Protein AF-A0A4Q0AU14-F1 (afdb_monomer)

Sequence (73 aa):
MKKAILIMSFLVLLSGCTDDKTNQISQSVIPEANDENCTDAVFNTIKNKLERDAFKSACFHRSKFVPSPKVQW

Solvent-accessible surface area (backbone atoms only — not comparable to full-atom values): 5039 Å² total; per-residue (Å²): 144,73,76,73,65,68,63,60,65,58,57,66,66,57,69,74,75,67,83,74,74,86,65,95,70,73,91,71,79,76,75,71,69,44,89,85,48,63,38,72,74,52,50,68,70,44,81,51,65,68,61,32,53,52,49,52,50,48,41,67,62,60,61,78,87,76,82,75,81,83,84,86,130

Structure (mmCIF, N/CA/C/O backbone):
data_AF-A0A4Q0AU14-F1
#
_entry.id   AF-A0A4Q0AU14-F1
#
loop_
_atom_site.group_PDB
_atom_site.id
_atom_site.type_symbol
_atom_site.label_atom_id
_atom_site.label_alt_id
_atom_site.label_comp_id
_atom_site.label_asym_id
_atom_site.label_entity_id
_atom_site.label_seq_id
_atom_site.pdbx_PDB_ins_code
_atom_site.Cartn_x
_atom_site.Cartn_y
_atom_site.Cartn_z
_atom_site.occupancy
_atom_site.B_iso_or_equiv
_atom_site.auth_seq_id
_atom_site.auth_comp_id
_atom_site.auth_asym_id
_atom_site.auth_atom_id
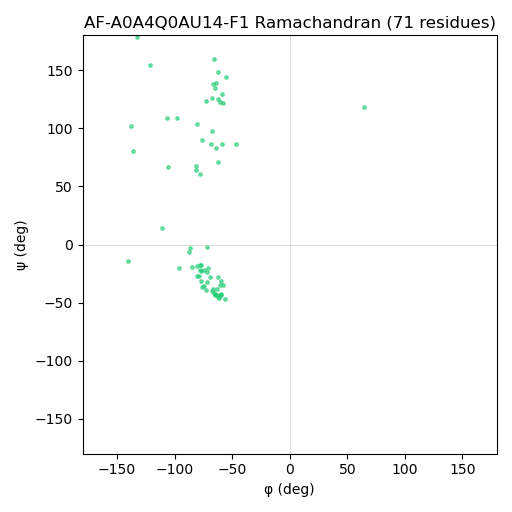_atom_site.pdbx_PDB_model_num
ATOM 1 N N . MET A 1 1 ? 32.364 27.983 29.429 1.00 47.94 1 MET A N 1
ATOM 2 C CA . MET A 1 1 ? 31.100 27.255 29.691 1.00 47.94 1 MET A CA 1
ATOM 3 C C . MET A 1 1 ? 29.993 27.746 28.745 1.00 47.94 1 MET A C 1
ATOM 5 O O . MET A 1 1 ? 29.093 28.441 29.175 1.00 47.94 1 MET A O 1
ATOM 9 N N . LYS A 1 2 ? 30.094 27.496 27.430 1.00 51.66 2 LYS A N 1
ATOM 10 C CA . LYS A 1 2 ? 29.067 27.917 26.438 1.00 51.66 2 LYS A CA 1
ATOM 11 C C . LYS A 1 2 ? 28.800 26.873 25.339 1.00 51.66 2 LYS A C 1
ATOM 13 O O . LYS A 1 2 ? 27.791 26.952 24.659 1.00 51.66 2 LYS A O 1
ATOM 18 N N . LYS A 1 3 ? 29.671 25.863 25.199 1.00 49.66 3 LYS A N 1
ATOM 19 C CA . LYS A 1 3 ? 29.552 24.798 24.187 1.00 49.66 3 LYS A CA 1
ATOM 20 C C . LYS A 1 3 ? 28.568 23.681 24.574 1.00 49.66 3 LYS A C 1
ATOM 22 O O . LYS A 1 3 ? 28.110 22.960 23.703 1.00 49.66 3 LYS A O 1
ATOM 27 N N . ALA A 1 4 ? 28.222 23.561 25.858 1.00 53.59 4 ALA A N 1
ATOM 28 C CA . ALA A 1 4 ? 27.360 22.488 26.360 1.00 53.59 4 ALA A CA 1
ATOM 29 C C . ALA A 1 4 ? 25.862 22.694 26.061 1.00 53.59 4 ALA A C 1
ATOM 31 O O . ALA A 1 4 ? 25.096 21.741 26.112 1.00 53.59 4 ALA A O 1
ATOM 32 N N . ILE A 1 5 ? 25.440 23.919 25.723 1.00 55.41 5 ILE A N 1
ATOM 33 C CA . ILE A 1 5 ? 24.019 24.244 25.517 1.00 55.41 5 ILE A CA 1
ATOM 34 C C . ILE A 1 5 ? 23.517 23.770 24.142 1.00 55.41 5 ILE A C 1
ATOM 36 O O . ILE A 1 5 ? 22.350 23.425 24.008 1.00 55.41 5 ILE A O 1
ATOM 40 N N . LEU A 1 6 ? 24.392 23.668 23.133 1.00 54.69 6 LEU A N 1
ATOM 41 C CA . LEU A 1 6 ? 23.988 23.266 21.777 1.00 54.69 6 LEU A CA 1
ATOM 42 C C . LEU A 1 6 ? 23.675 21.768 21.631 1.00 54.69 6 LEU A C 1
ATOM 44 O O . LEU A 1 6 ? 22.951 21.390 20.717 1.00 54.69 6 LEU A O 1
ATOM 48 N N . ILE A 1 7 ? 24.186 20.918 22.526 1.00 57.78 7 ILE A N 1
ATOM 49 C CA . ILE A 1 7 ? 24.004 19.460 22.435 1.00 57.78 7 ILE A CA 1
ATOM 50 C C . ILE A 1 7 ? 22.626 19.041 22.979 1.00 57.78 7 ILE A C 1
ATOM 52 O O . ILE A 1 7 ? 22.055 18.056 22.520 1.00 57.78 7 ILE A O 1
ATOM 56 N N . MET A 1 8 ? 22.047 19.818 23.902 1.00 56.06 8 MET A N 1
ATOM 57 C CA . MET A 1 8 ? 20.759 19.483 24.522 1.00 56.06 8 MET A CA 1
ATOM 58 C C . MET A 1 8 ? 19.569 19.645 23.559 1.00 56.06 8 MET A C 1
ATOM 60 O O . MET A 1 8 ? 18.623 18.865 23.606 1.00 56.06 8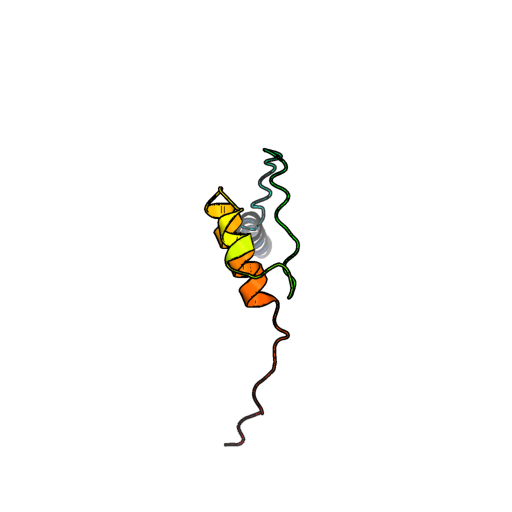 MET A O 1
ATOM 64 N N . SER A 1 9 ? 19.632 20.596 22.623 1.00 57.09 9 SER A N 1
ATOM 65 C CA . SER A 1 9 ? 18.537 20.840 21.672 1.00 57.09 9 SER A CA 1
ATOM 66 C C . SER A 1 9 ? 18.374 19.739 20.618 1.00 57.09 9 SER A C 1
ATOM 68 O O . SER A 1 9 ? 17.302 19.616 20.032 1.00 57.09 9 SER A O 1
ATOM 70 N N . PHE A 1 10 ? 19.408 18.926 20.372 1.00 57.03 10 PHE A N 1
ATOM 71 C CA . PHE A 1 10 ? 19.348 17.868 19.359 1.00 57.03 10 PHE A CA 1
ATOM 72 C C . PHE A 1 10 ? 18.554 16.645 19.844 1.00 57.03 10 PHE A C 1
ATOM 74 O O . PHE A 1 10 ? 17.867 16.013 19.049 1.00 57.03 10 PHE A O 1
ATOM 81 N N . LEU A 1 11 ? 18.570 16.347 21.152 1.00 57.84 11 LEU A N 1
ATOM 82 C CA . LEU A 1 11 ? 17.826 15.207 21.705 1.00 57.84 11 LEU A CA 1
ATOM 83 C C . LEU A 1 11 ? 16.300 15.394 21.663 1.00 57.84 11 LEU A C 1
ATOM 85 O O . LEU A 1 11 ? 15.580 14.408 21.538 1.00 57.84 11 LEU A O 1
ATOM 89 N N . VAL A 1 12 ? 15.797 16.633 21.699 1.00 60.00 12 VAL A N 1
ATOM 90 C CA . VAL A 1 12 ? 14.346 16.916 21.673 1.00 60.00 12 VAL A CA 1
ATOM 91 C C . VAL A 1 12 ? 13.730 16.644 20.290 1.00 60.00 12 VAL A C 1
ATOM 93 O O . VAL A 1 12 ? 12.544 16.344 20.178 1.00 60.00 12 VAL A O 1
ATOM 96 N N . LEU A 1 13 ? 14.534 16.680 19.222 1.00 58.09 13 LEU A N 1
ATOM 97 C CA . LEU A 1 13 ? 14.083 16.341 17.866 1.00 58.09 13 LEU A CA 1
ATOM 98 C C . LEU A 1 13 ? 13.973 14.821 17.641 1.00 58.09 13 LEU A C 1
ATOM 100 O O . LEU A 1 13 ? 13.223 14.392 16.769 1.00 58.09 13 LEU A O 1
ATOM 104 N N . LEU A 1 14 ? 14.669 14.000 18.438 1.00 57.41 14 LEU A N 1
ATOM 105 C CA . LEU A 1 14 ? 14.612 12.532 18.352 1.00 57.41 14 LEU A CA 1
ATOM 106 C C . LEU A 1 14 ? 13.440 11.921 19.136 1.00 57.41 14 LEU A C 1
ATOM 108 O O . LEU A 1 14 ? 13.010 10.819 18.805 1.00 57.41 14 LEU A O 1
ATOM 112 N N . SER A 1 15 ? 12.853 12.638 20.102 1.00 53.34 15 SER A N 1
ATOM 113 C CA . SER A 1 15 ? 11.618 12.207 20.783 1.00 53.34 15 SER A CA 1
ATOM 114 C C . SER A 1 15 ? 10.355 12.307 19.911 1.00 53.34 15 SER A C 1
ATOM 116 O O . SER A 1 15 ? 9.276 11.932 20.356 1.00 53.34 15 SER A O 1
ATOM 118 N N . GLY A 1 16 ? 10.474 12.795 18.669 1.00 50.66 16 GLY A N 1
ATOM 119 C CA . GLY A 1 16 ? 9.387 12.824 17.682 1.00 50.66 16 GLY A CA 1
ATOM 120 C C . GLY A 1 16 ? 9.252 11.558 16.824 1.00 50.66 16 GLY A C 1
ATOM 121 O O . GLY A 1 16 ? 8.289 11.456 16.072 1.00 50.66 16 GLY A O 1
ATOM 122 N N . CYS A 1 17 ? 10.182 10.599 16.924 1.00 59.28 17 CYS A N 1
ATOM 123 C CA . CYS A 1 17 ? 10.151 9.337 16.164 1.00 59.28 17 CYS A CA 1
ATOM 124 C C . CYS A 1 17 ? 9.880 8.099 17.032 1.00 59.28 17 CYS A C 1
ATOM 126 O O . CYS A 1 17 ? 10.078 6.979 16.573 1.00 59.28 17 CYS A O 1
ATOM 128 N N . THR A 1 18 ? 9.420 8.269 18.270 1.00 54.94 18 THR A N 1
ATOM 129 C CA . THR A 1 18 ? 8.885 7.156 19.062 1.00 54.94 18 THR A CA 1
ATOM 130 C C . THR A 1 18 ? 7.369 7.270 19.117 1.00 54.94 18 THR A C 1
ATOM 132 O O . THR A 1 18 ? 6.788 7.488 20.178 1.00 54.94 18 THR A O 1
ATOM 135 N N . ASP A 1 19 ? 6.713 7.104 17.967 1.00 50.78 19 ASP A N 1
ATOM 136 C CA . ASP A 1 19 ? 5.331 6.609 17.946 1.00 50.78 19 ASP A CA 1
ATOM 137 C C . ASP A 1 19 ? 5.404 5.091 18.174 1.00 50.78 19 ASP A C 1
ATOM 139 O O . ASP A 1 19 ? 5.058 4.274 17.325 1.00 50.78 19 ASP A O 1
ATOM 143 N N . ASP A 1 20 ? 5.944 4.703 19.332 1.00 47.12 20 ASP A N 1
ATOM 144 C CA . ASP A 1 20 ? 5.836 3.340 19.829 1.00 47.12 20 ASP A CA 1
ATOM 145 C C . ASP A 1 20 ? 4.461 3.244 20.486 1.00 47.12 20 ASP A C 1
ATOM 147 O O . ASP A 1 20 ? 4.290 3.189 21.709 1.00 47.12 20 ASP A O 1
ATOM 151 N N . LYS A 1 21 ? 3.433 3.336 19.635 1.00 50.41 21 LYS A N 1
ATOM 152 C CA . LYS A 1 21 ? 2.085 2.902 19.964 1.00 50.41 21 LYS A CA 1
ATOM 153 C C . LYS A 1 21 ? 2.149 1.402 20.188 1.00 50.41 21 LYS A C 1
ATOM 155 O O . LYS A 1 21 ? 1.771 0.588 19.352 1.00 50.41 21 LYS A O 1
ATOM 160 N N . THR A 1 22 ? 2.546 1.081 21.410 1.00 51.84 22 THR A N 1
ATOM 161 C CA . THR A 1 22 ? 1.998 -0.002 22.207 1.00 51.84 22 THR A CA 1
ATOM 162 C C . THR A 1 22 ? 0.472 0.092 22.129 1.00 51.84 22 THR A C 1
ATOM 164 O O . THR A 1 22 ? -0.183 0.757 22.922 1.00 51.84 22 THR A O 1
ATOM 167 N N . ASN A 1 23 ? -0.102 -0.526 21.105 1.00 44.12 23 ASN A N 1
ATOM 168 C CA . ASN A 1 23 ? -1.500 -0.915 21.054 1.00 44.12 23 ASN A CA 1
ATOM 169 C C . ASN A 1 23 ? -1.536 -2.331 20.494 1.00 44.12 23 ASN A C 1
ATOM 171 O O . ASN A 1 23 ? -1.797 -2.571 19.319 1.00 44.12 23 ASN A O 1
ATOM 175 N N . GLN A 1 24 ? -1.262 -3.280 21.387 1.00 49.16 24 GLN A N 1
ATOM 176 C CA . GLN A 1 24 ? -1.832 -4.613 21.300 1.00 49.16 24 GLN A CA 1
ATOM 177 C C . GLN A 1 24 ? -3.360 -4.485 21.347 1.00 49.16 24 GLN A C 1
ATOM 179 O O . GLN A 1 24 ? -3.950 -4.534 22.421 1.00 49.16 24 GLN A O 1
ATOM 184 N N . ILE A 1 25 ? -4.020 -4.266 20.210 1.00 44.38 25 ILE A N 1
ATOM 185 C CA . ILE A 1 25 ? -5.483 -4.298 20.137 1.00 44.38 25 ILE A CA 1
ATOM 186 C C . ILE A 1 25 ? -5.885 -5.030 18.859 1.00 44.38 25 ILE A C 1
ATOM 188 O O . ILE A 1 25 ? -5.873 -4.466 17.773 1.00 44.38 25 ILE A O 1
ATOM 192 N N . SER A 1 26 ? -6.284 -6.289 19.063 1.00 41.97 26 SER A N 1
ATOM 193 C CA . SER A 1 26 ? -6.806 -7.261 18.096 1.00 41.97 26 SER A CA 1
ATOM 194 C C . SER A 1 26 ? -5.827 -7.699 17.008 1.00 41.97 26 SER A C 1
ATOM 196 O O . SER A 1 26 ? -5.426 -6.919 16.157 1.00 41.97 26 SER A O 1
ATOM 198 N N . GLN A 1 27 ? -5.513 -8.999 16.984 1.00 48.84 27 GLN A N 1
ATOM 199 C CA . GLN A 1 27 ? -4.937 -9.689 15.826 1.00 48.84 27 GLN A CA 1
ATOM 200 C C . GLN A 1 27 ? -5.920 -9.638 14.640 1.00 48.84 27 GLN A C 1
ATOM 202 O O . GLN A 1 27 ? -6.522 -10.635 14.253 1.00 48.84 27 GLN A O 1
ATOM 207 N N . SER A 1 28 ? -6.098 -8.461 14.048 1.00 54.88 28 SER A N 1
ATOM 208 C CA . SER A 1 28 ? -6.298 -8.341 12.613 1.00 54.88 28 SER A CA 1
ATOM 209 C C . SER A 1 28 ? -4.956 -8.760 12.029 1.00 54.88 28 SER A C 1
ATOM 211 O O . SER A 1 28 ? -3.980 -8.017 12.108 1.00 54.88 28 SER A O 1
ATOM 213 N N . VAL A 1 29 ? -4.841 -10.022 11.605 1.00 73.94 29 VAL A N 1
ATOM 214 C CA . VAL A 1 29 ? -3.621 -10.518 10.959 1.00 73.94 29 VAL A CA 1
ATOM 215 C C . VAL A 1 29 ? -3.541 -9.802 9.617 1.00 73.94 29 VAL A C 1
ATOM 217 O O . VAL A 1 29 ? -4.087 -10.273 8.622 1.00 73.94 29 VAL A O 1
ATOM 220 N N . ILE A 1 30 ? -2.944 -8.608 9.609 1.00 83.56 30 ILE A N 1
ATOM 221 C CA . ILE A 1 30 ? -2.640 -7.905 8.369 1.00 83.56 30 ILE A CA 1
ATOM 222 C C . ILE A 1 30 ? -1.694 -8.823 7.590 1.00 83.56 30 ILE A C 1
ATOM 224 O O . ILE A 1 30 ? -0.663 -9.227 8.136 1.00 83.56 30 IL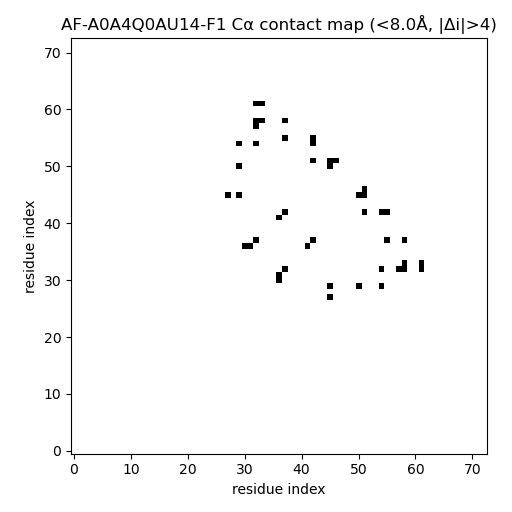E A O 1
ATOM 228 N N . PRO A 1 31 ? -2.055 -9.208 6.358 1.00 86.06 31 PRO A N 1
ATOM 229 C CA . PRO A 1 31 ? -1.244 -10.116 5.568 1.00 86.06 31 PRO A CA 1
ATOM 230 C C . PRO A 1 31 ? 0.100 -9.479 5.205 1.00 86.06 31 PRO A C 1
ATOM 232 O O . PRO A 1 31 ? 0.267 -8.260 5.222 1.00 86.06 31 PRO A O 1
ATOM 235 N N . GLU A 1 32 ? 1.073 -10.316 4.859 1.00 89.75 32 GLU A N 1
ATOM 236 C CA . GLU A 1 32 ? 2.374 -9.848 4.385 1.00 89.75 32 GLU A CA 1
ATOM 237 C C . GLU A 1 32 ? 2.232 -9.135 3.031 1.00 89.75 32 GLU A C 1
ATOM 239 O O . GLU A 1 32 ? 1.514 -9.607 2.148 1.00 89.75 32 GLU A O 1
ATOM 244 N N . ALA A 1 33 ? 2.928 -8.011 2.845 1.00 90.12 33 ALA A N 1
ATOM 245 C CA . ALA A 1 33 ? 2.922 -7.263 1.590 1.00 90.12 33 ALA A CA 1
ATOM 246 C C . ALA A 1 33 ? 3.795 -7.956 0.526 1.00 90.12 33 ALA A C 1
ATOM 248 O O . ALA A 1 33 ? 4.983 -7.670 0.392 1.00 90.12 33 ALA A O 1
ATOM 249 N N . ASN A 1 34 ? 3.188 -8.854 -0.249 1.00 89.75 34 ASN A N 1
ATOM 250 C CA . ASN A 1 34 ? 3.829 -9.600 -1.334 1.00 89.75 34 ASN A CA 1
ATOM 251 C C . ASN A 1 34 ? 2.977 -9.578 -2.622 1.00 89.75 34 ASN A C 1
ATOM 253 O O . ASN A 1 34 ? 1.900 -8.975 -2.656 1.00 89.75 34 ASN A O 1
ATOM 257 N N . ASP A 1 35 ? 3.471 -10.194 -3.701 1.00 89.12 35 ASP A N 1
ATOM 258 C CA . ASP A 1 35 ? 2.786 -10.225 -5.004 1.00 89.12 35 ASP A CA 1
ATOM 259 C C . ASP A 1 35 ? 1.380 -10.841 -4.941 1.00 89.12 35 ASP A C 1
ATOM 261 O O . ASP A 1 35 ? 0.474 -10.337 -5.603 1.00 89.12 35 ASP A O 1
ATOM 265 N N . GLU A 1 36 ? 1.180 -11.840 -4.085 1.00 90.25 36 GLU A N 1
ATOM 266 C CA . GLU A 1 36 ? -0.080 -12.573 -3.914 1.00 90.25 36 GLU A CA 1
ATOM 267 C C . GLU A 1 36 ? -1.121 -11.769 -3.114 1.00 90.25 36 GLU A C 1
ATOM 269 O O . GLU A 1 36 ? -2.315 -11.786 -3.420 1.00 90.25 36 GLU A O 1
ATOM 274 N N . ASN A 1 37 ? -0.665 -11.017 -2.110 1.00 91.81 37 ASN A N 1
ATOM 275 C CA . ASN A 1 37 ? -1.526 -10.344 -1.140 1.00 91.81 37 ASN A CA 1
ATOM 276 C C . ASN A 1 37 ? -1.827 -8.881 -1.475 1.00 91.81 37 ASN A C 1
ATOM 278 O O . ASN A 1 37 ? -2.810 -8.343 -0.972 1.00 91.81 37 ASN A O 1
ATOM 282 N N . CYS A 1 38 ? -1.033 -8.201 -2.306 1.00 92.12 38 CYS A N 1
ATOM 283 C CA . CYS A 1 38 ? -1.357 -6.828 -2.718 1.00 92.12 38 CYS A CA 1
ATOM 284 C C . CYS A 1 38 ? -2.371 -6.815 -3.863 1.00 92.12 38 CYS A C 1
ATOM 286 O O . CYS A 1 38 ? -2.086 -6.378 -4.979 1.00 92.12 38 CYS A O 1
ATOM 288 N N . THR A 1 39 ? -3.562 -7.317 -3.570 1.00 92.62 39 THR A N 1
ATOM 289 C CA . THR A 1 39 ? -4.707 -7.342 -4.472 1.00 92.62 39 THR A CA 1
ATOM 290 C C . THR A 1 39 ? -5.874 -6.603 -3.830 1.00 92.62 39 THR A C 1
ATOM 292 O O . THR A 1 39 ? -6.001 -6.543 -2.604 1.00 92.62 39 THR A O 1
ATOM 295 N N . ASP A 1 40 ? -6.780 -6.073 -4.653 1.00 90.31 40 ASP A N 1
ATOM 296 C CA . ASP A 1 40 ? -7.973 -5.380 -4.150 1.00 90.31 40 ASP A CA 1
ATOM 297 C C . ASP A 1 40 ? -8.853 -6.289 -3.284 1.00 90.31 40 ASP A C 1
ATOM 299 O O . ASP A 1 40 ? -9.464 -5.829 -2.317 1.00 90.31 40 ASP A O 1
ATOM 303 N N . ALA A 1 41 ? -8.872 -7.593 -3.584 1.00 91.69 41 ALA A N 1
ATOM 304 C CA . ALA A 1 41 ? -9.576 -8.591 -2.788 1.00 91.69 41 ALA A CA 1
ATOM 305 C C . ALA A 1 41 ? -9.102 -8.577 -1.327 1.00 91.69 41 ALA A C 1
ATOM 307 O O . ALA A 1 41 ? -9.930 -8.516 -0.421 1.00 91.69 41 ALA A O 1
ATOM 308 N N . VAL A 1 42 ? -7.787 -8.550 -1.101 1.00 91.75 42 VAL A N 1
ATOM 309 C CA . VAL A 1 42 ? -7.182 -8.518 0.236 1.00 91.75 42 VAL A CA 1
ATOM 310 C C . VAL A 1 42 ? -7.315 -7.138 0.881 1.00 91.75 42 VAL A C 1
ATOM 312 O O . VAL A 1 42 ? -7.579 -7.037 2.074 1.00 91.75 42 VAL A O 1
ATOM 315 N N . PHE A 1 43 ? -7.237 -6.046 0.119 1.00 89.94 43 PHE A N 1
ATOM 316 C CA . PHE A 1 43 ? -7.491 -4.711 0.679 1.00 89.94 43 PHE A CA 1
ATOM 317 C C . PHE A 1 43 ? -8.903 -4.573 1.252 1.00 89.94 43 PHE A C 1
ATOM 319 O O . PHE A 1 43 ? -9.094 -3.893 2.262 1.00 89.94 43 PHE A O 1
ATOM 326 N N . ASN A 1 44 ? -9.883 -5.226 0.630 1.00 90.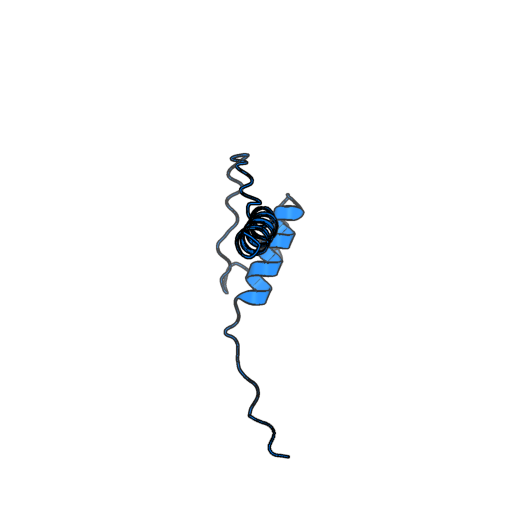44 44 ASN A N 1
ATOM 327 C CA . ASN A 1 44 ? -11.277 -5.182 1.054 1.00 90.44 44 ASN A CA 1
ATOM 328 C C . ASN A 1 44 ? -11.573 -6.072 2.272 1.00 90.44 44 ASN A C 1
ATOM 330 O O . ASN A 1 44 ? -12.586 -5.852 2.938 1.00 90.44 44 ASN A O 1
ATOM 334 N N . THR A 1 45 ? -10.705 -7.035 2.610 1.00 91.00 45 THR A N 1
ATOM 335 C CA . THR A 1 45 ? -10.849 -7.817 3.853 1.00 91.00 45 THR A CA 1
ATOM 336 C C . THR A 1 45 ? -10.401 -7.030 5.088 1.00 91.00 45 THR A C 1
ATOM 338 O O . THR A 1 45 ? -10.887 -7.293 6.191 1.00 91.00 45 THR A O 1
ATOM 341 N N . ILE A 1 46 ? -9.549 -6.010 4.915 1.00 90.00 46 ILE A N 1
ATOM 342 C CA . ILE A 1 46 ? -9.068 -5.146 6.000 1.00 90.00 46 ILE A CA 1
ATOM 343 C C . ILE A 1 46 ? -10.120 -4.073 6.322 1.00 90.00 46 ILE A C 1
ATOM 345 O O . ILE A 1 46 ? -10.297 -3.075 5.611 1.00 90.00 46 ILE A O 1
ATOM 349 N N . LYS A 1 47 ? -10.835 -4.281 7.434 1.00 89.38 47 LYS A N 1
ATOM 350 C CA . LYS A 1 47 ? -11.933 -3.407 7.886 1.00 89.38 47 LYS A CA 1
ATOM 351 C C . LYS A 1 47 ? -11.438 -2.072 8.434 1.00 89.38 47 LYS A C 1
ATOM 353 O O . LYS A 1 47 ? -12.058 -1.036 8.190 1.00 89.38 47 LYS A O 1
ATOM 358 N N . ASN A 1 48 ? -10.332 -2.091 9.173 1.00 91.62 48 ASN A N 1
ATOM 359 C CA . ASN A 1 48 ? -9.760 -0.889 9.756 1.00 91.62 48 ASN A CA 1
ATOM 360 C C . ASN A 1 48 ? -9.115 -0.037 8.652 1.00 91.62 48 ASN A C 1
ATOM 362 O O . ASN A 1 48 ? -8.244 -0.494 7.914 1.00 91.62 48 ASN A O 1
ATOM 366 N N . LYS A 1 49 ? -9.552 1.221 8.535 1.00 90.25 49 LYS A N 1
ATOM 367 C CA . LYS A 1 49 ? -9.047 2.144 7.512 1.00 90.25 49 LYS A CA 1
ATOM 368 C C . LYS A 1 49 ? -7.543 2.391 7.654 1.00 90.25 49 LYS A C 1
ATOM 370 O O . LYS A 1 49 ? -6.849 2.397 6.647 1.00 90.25 49 LYS A O 1
ATOM 375 N N . LEU A 1 50 ? -7.058 2.590 8.878 1.00 89.12 50 LEU A N 1
ATOM 376 C CA . LEU A 1 50 ? -5.653 2.897 9.148 1.00 89.12 50 LEU A CA 1
ATOM 377 C C . LEU A 1 50 ? -4.750 1.718 8.769 1.00 89.12 50 LEU A C 1
ATOM 379 O O . LEU A 1 50 ? -3.743 1.903 8.096 1.00 89.12 50 LEU A O 1
ATOM 383 N N . GLU A 1 51 ? -5.164 0.505 9.128 1.00 91.00 51 GLU A N 1
ATOM 384 C CA . GLU A 1 51 ? -4.479 -0.740 8.763 1.00 91.00 51 GLU A CA 1
ATOM 385 C C . GLU A 1 51 ? -4.457 -0.963 7.250 1.00 91.00 51 GLU A C 1
ATOM 387 O O . GLU A 1 51 ? -3.425 -1.306 6.678 1.00 91.00 51 GLU A O 1
ATOM 392 N N . ARG A 1 52 ? -5.586 -0.717 6.578 1.00 91.88 52 ARG A N 1
ATOM 393 C CA . ARG A 1 52 ? -5.694 -0.850 5.123 1.00 91.88 52 ARG A CA 1
ATOM 394 C C . ARG A 1 52 ? -4.809 0.156 4.397 1.00 91.88 52 ARG A C 1
ATOM 396 O O . ARG A 1 52 ? -4.164 -0.206 3.419 1.00 91.88 52 ARG A O 1
ATOM 403 N N . ASP A 1 53 ? -4.780 1.403 4.856 1.00 90.81 53 ASP A N 1
ATOM 404 C CA . ASP A 1 53 ? -3.953 2.454 4.261 1.00 90.81 53 ASP A CA 1
ATOM 405 C C . ASP A 1 53 ? -2.457 2.153 4.482 1.00 90.81 53 ASP A C 1
ATOM 407 O O . ASP A 1 53 ? -1.659 2.282 3.552 1.00 90.81 53 ASP A O 1
ATOM 411 N N . ALA A 1 54 ? -2.083 1.657 5.669 1.00 90.69 54 ALA A N 1
ATOM 412 C CA . ALA A 1 54 ? -0.725 1.196 5.959 1.00 90.69 54 ALA A CA 1
ATOM 413 C C . ALA A 1 54 ? -0.314 0.009 5.072 1.00 90.69 54 ALA A C 1
ATOM 415 O O . ALA A 1 54 ? 0.769 0.019 4.487 1.00 90.69 54 ALA A O 1
ATOM 416 N N . PHE A 1 55 ? -1.195 -0.980 4.905 1.00 92.12 55 PHE A N 1
ATOM 417 C CA . PHE A 1 55 ? -0.939 -2.138 4.050 1.00 92.12 55 PHE A CA 1
ATOM 418 C C . PHE A 1 55 ? -0.832 -1.754 2.564 1.00 92.12 55 PHE A C 1
ATOM 420 O O . 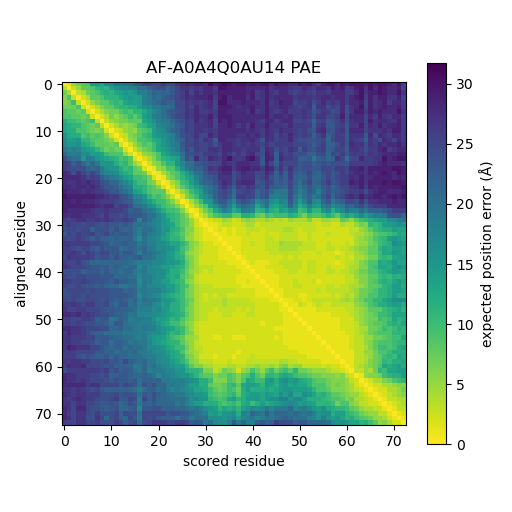PHE A 1 55 ? 0.090 -2.190 1.878 1.00 92.12 55 PHE A O 1
ATOM 427 N N . LYS A 1 56 ? -1.698 -0.859 2.068 1.00 91.12 56 LYS A N 1
ATOM 428 C CA . LYS A 1 56 ? -1.592 -0.301 0.707 1.00 91.12 56 LYS A CA 1
ATOM 429 C C . LYS A 1 56 ? -0.271 0.433 0.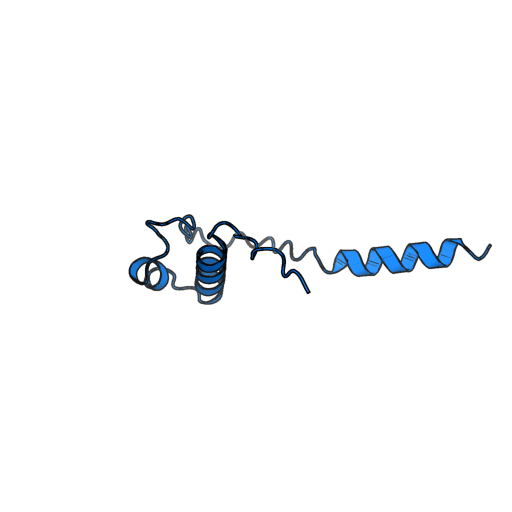485 1.00 91.12 56 LYS A C 1
ATOM 431 O O . LYS A 1 56 ? 0.345 0.260 -0.563 1.00 91.12 56 LYS A O 1
ATOM 436 N N . SER A 1 57 ? 0.171 1.219 1.466 1.00 90.69 57 SER A N 1
ATOM 437 C CA . SER A 1 57 ? 1.468 1.905 1.427 1.00 90.69 57 SER A CA 1
ATOM 438 C C . SER A 1 57 ? 2.629 0.908 1.340 1.00 90.69 57 SER A C 1
ATOM 440 O O . SER A 1 57 ? 3.488 1.028 0.467 1.00 90.69 57 SER A O 1
ATOM 442 N N . ALA A 1 58 ? 2.608 -0.144 2.167 1.00 90.81 58 ALA A N 1
ATOM 443 C CA . ALA A 1 58 ? 3.603 -1.214 2.116 1.00 90.81 58 ALA A CA 1
ATOM 444 C C . ALA A 1 58 ? 3.626 -1.915 0.745 1.00 90.81 58 ALA A C 1
ATOM 446 O O . ALA A 1 58 ? 4.691 -2.112 0.164 1.00 90.81 58 ALA A O 1
ATOM 447 N N . CYS A 1 59 ? 2.453 -2.213 0.184 1.00 91.44 59 CYS A N 1
ATOM 448 C CA . CYS A 1 59 ? 2.316 -2.786 -1.151 1.00 91.44 59 CYS A CA 1
ATOM 449 C C . CYS A 1 59 ? 2.839 -1.873 -2.267 1.00 91.44 59 CYS A C 1
ATOM 451 O O . CYS A 1 59 ? 3.458 -2.363 -3.208 1.00 91.44 59 CYS A O 1
ATOM 453 N N . PHE A 1 60 ? 2.638 -0.559 -2.164 1.00 88.56 60 PHE A N 1
ATOM 454 C CA . PHE A 1 60 ? 3.177 0.407 -3.122 1.00 88.56 60 PHE A CA 1
ATOM 455 C C . PHE A 1 60 ? 4.711 0.475 -3.064 1.00 88.56 60 PHE A C 1
ATOM 457 O O . PHE A 1 60 ? 5.369 0.554 -4.098 1.00 88.56 60 PHE A O 1
ATOM 464 N N . HIS A 1 61 ? 5.299 0.381 -1.869 1.00 84.50 61 HIS A N 1
ATOM 465 C CA . HIS A 1 61 ? 6.753 0.442 -1.674 1.00 84.50 61 HIS A CA 1
ATOM 466 C C . HIS A 1 61 ? 7.472 -0.904 -1.823 1.00 84.50 61 HIS A C 1
ATOM 468 O O . HIS A 1 61 ? 8.700 -0.942 -1.754 1.00 84.50 61 HIS A O 1
ATOM 474 N N . ARG A 1 62 ? 6.752 -2.010 -2.047 1.00 81.00 62 ARG A N 1
ATOM 475 C CA . ARG A 1 62 ? 7.359 -3.347 -2.176 1.00 81.00 62 ARG A CA 1
ATOM 476 C C . ARG A 1 62 ? 8.315 -3.460 -3.366 1.00 81.00 62 ARG A C 1
ATOM 478 O O . ARG A 1 62 ? 9.202 -4.310 -3.379 1.00 81.00 62 ARG A O 1
ATOM 485 N N . SER A 1 63 ? 8.08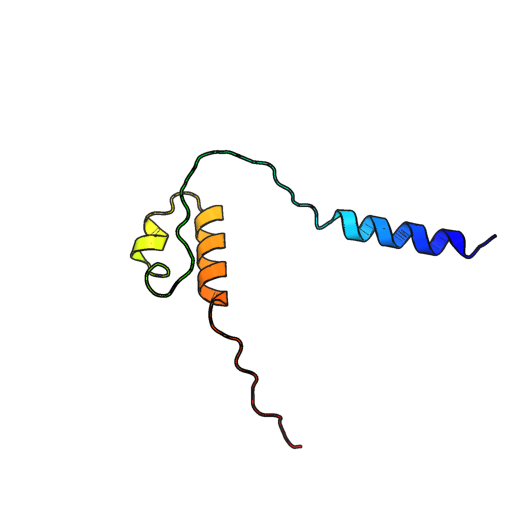7 -2.660 -4.410 1.00 71.81 63 SER A N 1
ATOM 486 C CA . SER A 1 63 ? 8.876 -2.725 -5.634 1.00 71.81 63 SER A CA 1
ATOM 487 C C . SER A 1 63 ? 10.317 -2.323 -5.351 1.00 71.81 63 SER A C 1
ATOM 489 O O . SER A 1 63 ? 10.575 -1.310 -4.701 1.00 71.81 63 SER A O 1
ATOM 491 N N . LYS A 1 64 ? 11.268 -3.092 -5.887 1.00 76.94 64 LYS A N 1
ATOM 492 C CA . LYS A 1 64 ? 12.686 -2.741 -5.811 1.00 76.94 64 LYS A CA 1
ATOM 493 C C . LYS A 1 64 ? 12.901 -1.379 -6.466 1.00 76.94 64 LYS A C 1
ATOM 495 O O . LYS A 1 64 ? 12.482 -1.163 -7.600 1.00 76.94 64 LYS A O 1
ATOM 500 N N . PHE A 1 65 ? 13.572 -0.480 -5.755 1.00 77.94 65 PHE A N 1
ATOM 501 C CA . PHE A 1 65 ? 13.991 0.801 -6.306 1.00 77.94 65 PHE A CA 1
ATOM 502 C C . PHE A 1 65 ? 14.884 0.572 -7.534 1.00 77.94 65 PHE A C 1
ATOM 504 O O . PHE A 1 65 ? 15.928 -0.076 -7.431 1.00 77.94 65 PHE A O 1
ATOM 511 N N . VAL A 1 66 ? 14.474 1.105 -8.687 1.00 80.12 66 VAL A N 1
ATOM 512 C CA . VAL A 1 66 ? 15.273 1.098 -9.917 1.00 80.12 66 VAL A CA 1
ATOM 513 C C . VAL A 1 66 ? 15.781 2.522 -10.147 1.00 80.12 66 VAL A C 1
ATOM 515 O O . VAL A 1 66 ? 14.975 3.399 -10.466 1.00 80.12 66 VAL A O 1
ATOM 518 N N . PRO A 1 67 ? 17.087 2.795 -9.967 1.00 83.00 67 PRO A N 1
ATOM 519 C CA . PRO A 1 67 ? 17.629 4.116 -10.242 1.00 83.00 67 PRO A CA 1
ATOM 520 C C . PRO A 1 67 ? 17.499 4.434 -11.733 1.00 83.00 67 PRO A C 1
ATOM 522 O O . PRO A 1 67 ? 17.771 3.586 -12.585 1.00 83.00 67 PRO A O 1
ATOM 525 N N . SER A 1 68 ? 17.123 5.671 -12.056 1.00 86.12 68 SER A N 1
ATOM 526 C CA . SER A 1 68 ? 17.185 6.147 -13.435 1.00 86.12 68 SER A CA 1
ATOM 527 C C . SER A 1 68 ? 18.639 6.145 -13.924 1.00 86.12 68 SER A C 1
ATOM 529 O O . SER A 1 68 ? 19.553 6.397 -13.128 1.00 86.12 68 SER A O 1
ATOM 531 N N . PRO A 1 69 ? 18.888 5.915 -15.225 1.00 89.88 69 PRO A N 1
ATOM 532 C CA . PRO A 1 69 ? 20.218 6.114 -15.785 1.00 89.88 69 PRO A CA 1
ATOM 533 C C . PRO A 1 69 ? 20.700 7.544 -15.495 1.00 89.88 69 PRO A C 1
ATOM 535 O O . PRO A 1 69 ? 19.906 8.488 -15.468 1.00 89.88 69 PRO A O 1
ATOM 538 N N . LYS A 1 70 ? 22.003 7.705 -15.235 1.00 88.00 70 LYS A N 1
ATOM 539 C CA . LYS A 1 70 ? 22.596 9.027 -14.992 1.00 88.00 70 LYS A CA 1
ATOM 540 C C . LYS A 1 70 ? 22.420 9.888 -16.242 1.00 88.00 70 LYS A C 1
ATOM 542 O O . LYS A 1 70 ? 22.844 9.484 -17.322 1.00 88.00 70 LYS A O 1
ATOM 547 N N . VAL A 1 71 ? 21.825 11.067 -16.083 1.00 85.19 71 VAL A N 1
ATOM 548 C CA . VAL A 1 71 ? 21.755 12.070 -17.151 1.00 85.19 71 VAL A CA 1
ATOM 549 C C . VAL A 1 71 ? 23.174 12.575 -17.417 1.00 85.19 71 VAL A C 1
ATOM 551 O O . VAL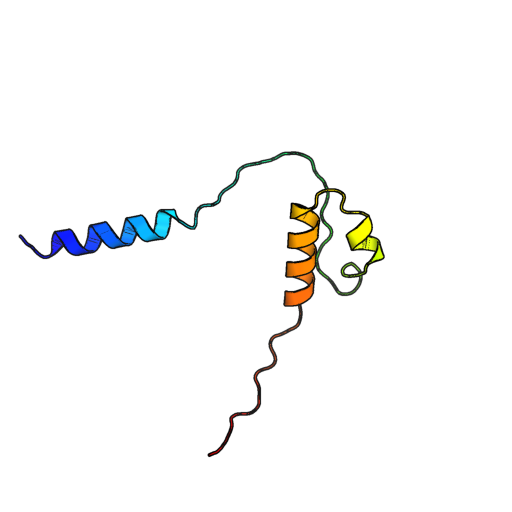 A 1 71 ? 23.864 12.972 -16.479 1.00 85.19 71 VAL A O 1
ATOM 554 N N . GLN A 1 72 ? 23.621 12.523 -18.672 1.00 87.25 72 GLN A N 1
ATOM 555 C CA . GLN A 1 72 ? 24.828 13.220 -19.114 1.00 87.25 72 GLN A CA 1
ATOM 556 C C . GLN A 1 72 ? 24.384 14.528 -19.761 1.00 87.25 72 GLN A C 1
ATOM 558 O O . GLN A 1 72 ? 23.732 14.505 -20.804 1.00 87.25 72 GLN A O 1
ATOM 563 N N . TRP A 1 73 ? 24.646 15.636 -19.075 1.00 81.94 73 TRP A N 1
ATOM 564 C CA . TRP A 1 73 ? 24.549 16.989 -19.620 1.00 81.94 73 TRP A CA 1
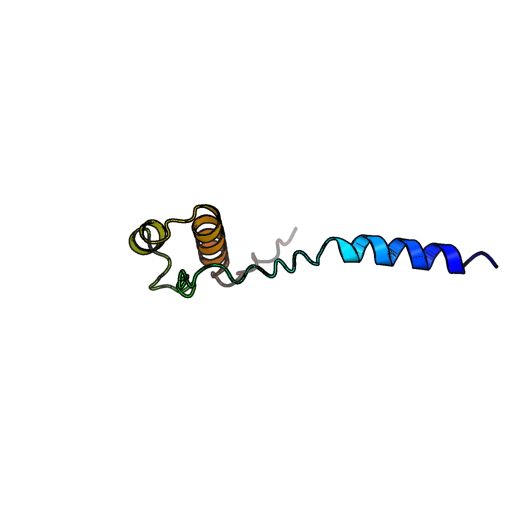ATOM 565 C C . TRP A 1 73 ? 25.862 17.379 -20.294 1.00 81.94 73 TRP A C 1
ATOM 567 O O . TRP A 1 73 ? 26.929 16.951 -19.791 1.00 81.94 73 TRP A O 1
#

pLDDT: mean 74.29, std 17.72, range [41.97, 92.62]

Mean predicted aligned error: 15.19 Å

Secondary structure (DSSP, 8-state):
--TTHHHHHHHHHHTTS------------PPP-STTT-SHHHHHH---HHHHHHHHHHHHHTSPP-PPPPP--

Radius of gyration: 20.45 Å; Cα contacts (8 Å, |Δi|>4): 23; chains: 1; bounding box: 43×40×49 Å

Foldseek 3Di:
DPVVVVVVVVVVVVVVPPPVPPDPDDPPVQDDQDPVQQDVVNLVVDPDPVSSVVSNVCNVPVDPDDDDPDDDD